Protein AF-A0A3B3D7C4-F1 (afdb_monomer_lite)

pLDDT: mean 83.82, std 11.43, range [58.72, 96.81]

Structure (mmCIF, N/CA/C/O backbone):
data_AF-A0A3B3D7C4-F1
#
_entry.id   AF-A0A3B3D7C4-F1
#
loop_
_atom_site.group_PDB
_atom_site.id
_atom_site.type_symbol
_atom_site.label_atom_id
_atom_site.label_alt_id
_atom_site.label_comp_id
_atom_site.label_asym_id
_atom_site.label_entity_id
_atom_site.label_seq_id
_atom_site.pdbx_PDB_ins_code
_atom_site.Cartn_x
_atom_site.Cartn_y
_atom_site.Cartn_z
_atom_site.occupancy
_atom_site.B_iso_or_equiv
_atom_site.auth_seq_id
_atom_site.auth_comp_id
_atom_site.auth_asym_id
_atom_site.auth_atom_id
_atom_site.pdbx_PDB_model_num
ATOM 1 N N . MET A 1 1 ? 7.094 -16.610 -13.649 1.00 73.62 1 MET A N 1
ATOM 2 C CA . MET A 1 1 ? 6.805 -15.185 -13.906 1.00 73.62 1 MET A CA 1
ATOM 3 C C 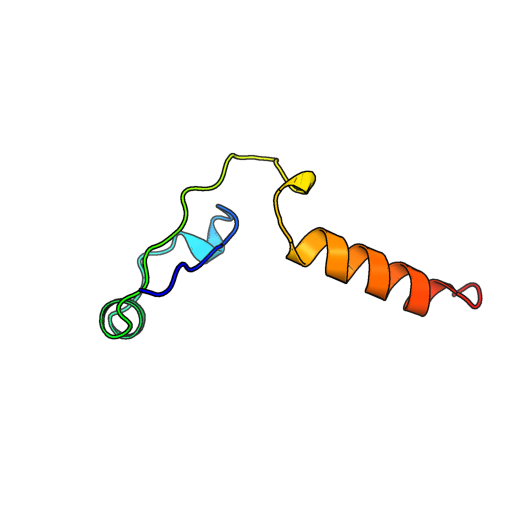. MET A 1 1 ? 6.280 -14.572 -12.619 1.00 73.62 1 MET A C 1
ATOM 5 O O . MET A 1 1 ? 5.387 -15.167 -12.028 1.00 73.62 1 MET A O 1
ATOM 9 N N . ARG A 1 2 ? 6.868 -13.474 -12.136 1.00 84.75 2 ARG A N 1
ATOM 10 C CA . ARG A 1 2 ? 6.433 -12.787 -10.909 1.00 84.75 2 ARG A CA 1
ATOM 11 C C . ARG A 1 2 ? 6.036 -11.363 -11.276 1.00 84.75 2 ARG A C 1
ATOM 13 O O . ARG A 1 2 ? 6.809 -10.680 -11.940 1.00 84.75 2 ARG A O 1
ATOM 20 N N . VAL A 1 3 ? 4.840 -10.955 -10.870 1.00 87.69 3 VAL A N 1
ATOM 21 C CA . VAL A 1 3 ? 4.330 -9.599 -11.084 1.00 87.69 3 VAL A CA 1
ATOM 22 C C . VAL A 1 3 ? 4.464 -8.833 -9.777 1.00 87.69 3 VAL A C 1
ATOM 24 O O . VAL A 1 3 ? 4.058 -9.332 -8.727 1.00 87.69 3 VAL A O 1
ATOM 27 N N . PHE A 1 4 ? 5.057 -7.649 -9.839 1.00 86.88 4 PHE A N 1
ATOM 28 C CA . PHE A 1 4 ? 5.203 -6.748 -8.709 1.00 86.88 4 PHE A CA 1
ATOM 29 C C . PHE A 1 4 ? 4.255 -5.564 -8.885 1.00 86.88 4 PHE A C 1
ATOM 31 O O . PHE A 1 4 ? 4.435 -4.732 -9.774 1.00 86.88 4 PHE A O 1
ATOM 38 N N . GLN A 1 5 ? 3.225 -5.515 -8.042 1.00 89.75 5 GLN A N 1
ATOM 39 C CA . GLN A 1 5 ? 2.308 -4.386 -7.954 1.00 89.75 5 GLN A CA 1
ATOM 40 C C . GLN A 1 5 ? 2.874 -3.352 -6.979 1.00 89.75 5 GLN A C 1
ATOM 42 O O . GLN A 1 5 ? 3.198 -3.680 -5.838 1.00 89.75 5 GLN A O 1
ATOM 47 N N . ARG A 1 6 ? 2.958 -2.103 -7.432 1.00 86.44 6 ARG A N 1
ATOM 48 C CA . ARG A 1 6 ? 3.284 -0.921 -6.628 1.00 86.44 6 ARG A CA 1
ATOM 49 C C . ARG A 1 6 ? 2.380 0.224 -7.068 1.00 86.44 6 ARG A C 1
ATOM 51 O O . ARG A 1 6 ? 1.952 0.249 -8.220 1.00 86.44 6 ARG A O 1
ATOM 58 N N . ASP A 1 7 ? 2.077 1.145 -6.169 1.00 84.81 7 ASP A N 1
ATOM 59 C CA . ASP A 1 7 ? 1.443 2.399 -6.550 1.00 84.81 7 ASP A CA 1
ATOM 60 C C . ASP A 1 7 ? 2.483 3.332 -7.194 1.00 84.81 7 ASP A C 1
ATOM 62 O O . ASP A 1 7 ? 3.689 3.237 -6.962 1.00 84.81 7 ASP A O 1
ATOM 66 N N . ASN A 1 8 ? 2.028 4.252 -8.042 1.00 84.81 8 ASN A N 1
ATOM 67 C CA . ASN A 1 8 ? 2.913 5.165 -8.772 1.00 84.81 8 ASN A CA 1
ATOM 68 C C . ASN A 1 8 ? 3.411 6.337 -7.904 1.00 84.81 8 ASN A C 1
ATOM 70 O O . ASN A 1 8 ? 3.639 7.436 -8.418 1.00 84.81 8 ASN A O 1
ATOM 74 N N . ALA A 1 9 ? 3.570 6.144 -6.592 1.00 85.56 9 ALA A N 1
ATOM 75 C CA . ALA A 1 9 ? 4.112 7.181 -5.725 1.00 85.56 9 ALA A CA 1
ATOM 76 C C . ALA A 1 9 ? 5.556 7.517 -6.137 1.00 85.56 9 ALA A C 1
ATOM 78 O O . ALA A 1 9 ? 6.339 6.641 -6.507 1.00 85.56 9 ALA A O 1
ATOM 79 N N . ALA A 1 10 ? 5.934 8.796 -6.059 1.00 84.50 10 ALA A N 1
ATOM 80 C CA . ALA A 1 10 ? 7.234 9.271 -6.545 1.00 84.50 10 ALA A CA 1
ATOM 81 C C . ALA A 1 10 ? 8.427 8.528 -5.910 1.00 84.50 10 ALA A C 1
ATOM 83 O O . ALA A 1 10 ? 9.397 8.219 -6.600 1.00 84.50 10 ALA A O 1
ATOM 84 N N . ALA A 1 11 ? 8.322 8.160 -4.627 1.00 82.69 11 ALA A N 1
ATOM 85 C CA . ALA A 1 11 ? 9.336 7.379 -3.915 1.00 82.69 11 ALA A CA 1
ATOM 86 C C . ALA A 1 11 ? 9.578 5.985 -4.528 1.00 82.69 11 ALA A C 1
ATOM 88 O O . ALA A 1 11 ? 10.675 5.445 -4.414 1.00 82.69 11 ALA A O 1
ATOM 89 N N . HIS A 1 12 ? 8.580 5.416 -5.207 1.00 77.25 12 HIS A N 1
ATOM 90 C CA . HIS A 1 12 ? 8.668 4.122 -5.887 1.00 77.25 12 HIS A CA 1
ATOM 91 C C . HIS A 1 12 ? 9.092 4.247 -7.358 1.00 77.25 12 HIS A C 1
ATOM 93 O O . HIS A 1 12 ? 9.435 3.243 -7.981 1.00 77.25 12 HIS A O 1
ATOM 99 N N . ASN A 1 13 ? 9.118 5.468 -7.903 1.00 72.00 13 ASN A N 1
ATOM 100 C CA . ASN A 1 13 ? 9.490 5.767 -9.288 1.00 72.00 13 ASN A CA 1
ATOM 101 C C . ASN A 1 13 ? 10.920 6.304 -9.454 1.00 72.00 13 ASN A C 1
ATOM 103 O O . ASN A 1 13 ? 11.355 6.533 -10.582 1.00 72.00 13 ASN A O 1
ATOM 107 N N . ILE A 1 14 ? 11.675 6.467 -8.364 1.00 68.75 14 ILE A N 1
ATOM 108 C CA . ILE A 1 14 ? 13.121 6.697 -8.447 1.00 68.75 14 ILE A CA 1
ATOM 109 C C . ILE A 1 14 ? 13.766 5.490 -9.134 1.00 68.75 14 ILE A C 1
ATOM 111 O O . ILE A 1 14 ? 13.409 4.345 -8.848 1.00 68.75 14 ILE A O 1
ATOM 115 N N . HIS A 1 15 ? 14.691 5.763 -10.062 1.00 63.97 15 HIS A N 1
ATOM 116 C CA . HIS A 1 15 ? 15.395 4.742 -10.831 1.00 63.97 15 HIS A CA 1
ATOM 117 C C . HIS A 1 15 ? 15.903 3.637 -9.908 1.00 63.97 15 HIS A C 1
ATOM 119 O O . HIS A 1 15 ? 16.759 3.849 -9.051 1.00 63.97 15 HIS A O 1
ATOM 125 N N . LEU A 1 16 ? 15.312 2.462 -10.098 1.00 62.59 16 LEU A N 1
ATOM 126 C CA . LEU A 1 16 ? 15.631 1.250 -9.378 1.00 62.59 16 LEU A CA 1
ATOM 127 C C . LEU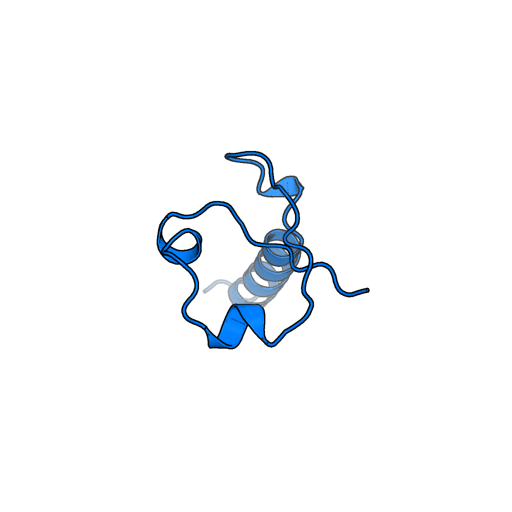 A 1 16 ? 17.128 0.969 -9.546 1.00 62.59 16 LEU A C 1
ATOM 129 O O . LEU A 1 16 ? 17.616 0.799 -10.664 1.00 62.59 16 LEU A O 1
ATOM 133 N N . THR A 1 17 ? 17.863 0.971 -8.437 1.00 59.16 17 THR A N 1
ATOM 134 C CA . THR A 1 17 ? 19.269 0.566 -8.415 1.00 59.16 17 THR A CA 1
ATOM 135 C C . THR A 1 17 ? 19.381 -0.923 -8.763 1.00 59.16 17 THR A C 1
ATOM 137 O O . THR A 1 17 ? 18.407 -1.671 -8.655 1.00 59.16 17 THR A O 1
ATOM 140 N N . GLY A 1 18 ? 20.559 -1.352 -9.229 1.00 58.72 18 GLY A N 1
ATOM 141 C CA . GLY A 1 18 ? 20.782 -2.635 -9.918 1.00 58.72 18 GLY A CA 1
ATOM 142 C C . GLY A 1 18 ? 20.216 -3.903 -9.257 1.00 58.72 18 GLY A C 1
ATOM 143 O O . GLY A 1 18 ? 19.921 -4.858 -9.967 1.00 58.72 18 GLY A O 1
ATOM 144 N N . SER A 1 19 ? 19.947 -3.907 -7.947 1.00 62.91 19 SER A N 1
ATOM 145 C CA . SER A 1 19 ? 19.334 -5.043 -7.240 1.00 62.91 19 SER A CA 1
ATOM 146 C C . SER A 1 19 ? 17.917 -5.389 -7.713 1.00 62.91 19 SER A C 1
ATOM 148 O O . SER A 1 19 ? 17.513 -6.546 -7.655 1.00 62.91 19 SER A O 1
ATOM 150 N N . PHE A 1 20 ? 17.151 -4.419 -8.216 1.00 64.62 20 PHE A N 1
ATOM 151 C CA . PHE A 1 20 ? 15.806 -4.674 -8.748 1.00 64.62 20 PHE A CA 1
ATOM 152 C C . PHE A 1 20 ? 15.824 -5.294 -10.150 1.00 64.62 20 PHE A C 1
ATOM 154 O O . PHE A 1 20 ? 14.846 -5.926 -10.534 1.00 64.62 20 PHE A O 1
ATOM 161 N N . GLN A 1 21 ? 16.916 -5.128 -10.903 1.00 63.12 21 GLN A N 1
ATOM 162 C CA . GLN A 1 21 ? 17.085 -5.742 -12.226 1.00 63.12 21 GLN A CA 1
ATOM 163 C C . GLN A 1 21 ? 17.491 -7.219 -12.123 1.00 63.12 21 GLN A C 1
ATOM 165 O O . GLN A 1 21 ? 17.165 -8.009 -13.005 1.00 63.12 21 GLN A O 1
ATOM 170 N N . GLU A 1 22 ? 18.158 -7.610 -11.032 1.00 67.06 22 GLU A N 1
ATOM 171 C CA . GLU A 1 22 ? 18.535 -9.004 -10.755 1.00 67.06 22 GLU A CA 1
ATOM 172 C C . GLU A 1 22 ? 17.319 -9.890 -10.443 1.00 67.06 22 GLU A C 1
ATOM 174 O O . GLU A 1 22 ? 17.345 -11.107 -10.649 1.00 67.06 22 GLU A O 1
ATOM 179 N N . VAL A 1 23 ? 16.218 -9.287 -9.983 1.00 73.94 23 VAL A N 1
ATOM 180 C CA . VAL A 1 23 ? 14.959 -9.992 -9.755 1.00 73.94 23 VAL A CA 1
ATOM 181 C C . VAL A 1 23 ? 14.105 -9.852 -11.011 1.00 73.94 23 VAL A C 1
ATOM 183 O O . VAL A 1 23 ? 13.640 -8.767 -11.333 1.00 73.94 23 VAL A O 1
ATOM 186 N N . ASN A 1 24 ? 13.877 -10.959 -11.722 1.00 78.94 24 ASN A N 1
ATOM 187 C CA . ASN A 1 24 ? 13.036 -11.026 -12.926 1.00 78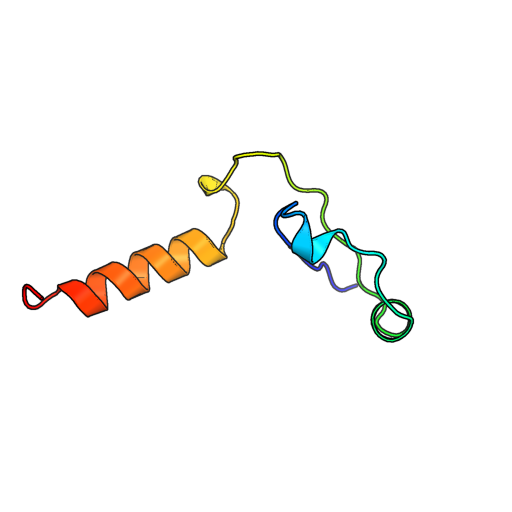.94 24 ASN A CA 1
ATOM 188 C C . ASN A 1 24 ? 11.544 -10.763 -12.599 1.00 78.94 24 ASN A C 1
ATOM 190 O O . ASN A 1 24 ? 10.716 -11.684 -12.562 1.00 78.94 24 ASN A O 1
ATOM 194 N N . LEU A 1 25 ? 11.233 -9.508 -12.272 1.00 84.44 25 LEU A N 1
ATOM 195 C CA . LEU A 1 25 ? 9.923 -8.993 -11.900 1.00 84.44 25 LEU A CA 1
ATOM 196 C C . LEU A 1 25 ? 9.333 -8.204 -13.063 1.00 84.44 25 LEU A C 1
ATOM 198 O O . LEU A 1 25 ? 9.979 -7.334 -13.640 1.00 84.44 25 LEU A O 1
ATOM 202 N N . ILE A 1 26 ? 8.065 -8.467 -13.347 1.00 87.19 26 ILE A N 1
ATOM 203 C CA . ILE A 1 26 ? 7.258 -7.622 -14.219 1.00 87.19 26 ILE A CA 1
ATOM 204 C C . ILE A 1 26 ? 6.573 -6.595 -13.327 1.00 87.19 26 ILE A C 1
ATOM 206 O O . ILE A 1 26 ? 5.812 -6.970 -12.436 1.00 87.19 26 ILE A O 1
ATOM 210 N N . ILE A 1 27 ? 6.849 -5.312 -13.540 1.00 85.81 27 ILE A N 1
ATOM 211 C CA . ILE A 1 27 ? 6.144 -4.239 -12.835 1.00 85.81 27 ILE A CA 1
ATOM 212 C C . ILE A 1 27 ? 4.749 -4.116 -13.449 1.00 85.81 27 ILE A C 1
ATOM 214 O O . ILE A 1 27 ? 4.616 -4.040 -14.668 1.00 85.81 27 ILE A O 1
ATOM 218 N N . LEU A 1 28 ? 3.716 -4.142 -12.609 1.00 88.44 28 LEU A N 1
ATOM 219 C CA . LEU A 1 28 ? 2.344 -3.906 -13.047 1.00 88.44 28 LEU A CA 1
ATOM 220 C C . LEU A 1 28 ? 2.113 -2.403 -13.213 1.00 88.44 28 LEU A C 1
ATOM 222 O O . LEU A 1 28 ? 2.253 -1.659 -12.242 1.00 88.44 28 LEU A O 1
ATOM 226 N N . ASP A 1 29 ? 1.707 -1.976 -14.408 1.00 86.81 29 ASP A N 1
ATOM 227 C CA . ASP A 1 29 ? 1.232 -0.610 -14.622 1.00 86.81 29 ASP A CA 1
ATOM 228 C C . ASP A 1 29 ? -0.069 -0.392 -13.849 1.00 86.81 29 ASP A C 1
ATOM 230 O O . ASP A 1 29 ? -1.042 -1.137 -13.997 1.00 86.81 29 ASP A O 1
ATOM 234 N N . PHE A 1 30 ? -0.076 0.632 -13.001 1.00 87.19 30 PHE A N 1
ATOM 235 C CA . PHE A 1 30 ? -1.175 0.901 -12.086 1.00 87.19 30 PHE A CA 1
ATOM 236 C C . PHE A 1 30 ? -1.809 2.270 -12.376 1.00 87.19 30 PHE A C 1
ATOM 238 O O . PHE A 1 30 ? -1.079 3.245 -12.574 1.00 87.19 30 PHE A O 1
ATOM 245 N N . PRO A 1 31 ? -3.146 2.395 -12.415 1.00 90.38 31 PRO A N 1
ATOM 246 C CA . PRO A 1 31 ? -3.794 3.680 -12.657 1.00 90.38 31 PRO A CA 1
ATOM 247 C C . PRO A 1 31 ? -3.617 4.643 -11.473 1.00 90.38 31 PRO A C 1
ATOM 249 O O . PRO A 1 31 ? -3.618 4.253 -10.304 1.00 90.38 31 PRO A O 1
ATOM 252 N N . ALA A 1 32 ? -3.463 5.934 -11.780 1.00 89.00 32 ALA A N 1
ATOM 253 C CA . ALA A 1 32 ? -3.346 6.973 -10.762 1.00 89.00 32 ALA A CA 1
ATOM 254 C C . ALA A 1 32 ? -4.625 7.059 -9.909 1.00 89.00 32 ALA A C 1
ATOM 256 O O . ALA A 1 32 ? -5.730 6.837 -10.403 1.00 89.00 32 ALA A O 1
ATOM 257 N N . SER A 1 33 ? -4.468 7.393 -8.624 1.00 89.00 33 SER A N 1
ATOM 258 C CA . SER A 1 33 ? -5.581 7.622 -7.687 1.00 89.00 33 SER A CA 1
ATOM 259 C C . SER A 1 33 ? -6.616 6.490 -7.620 1.00 89.00 33 SER A C 1
ATOM 261 O O . SER A 1 33 ? -7.796 6.755 -7.414 1.00 89.00 33 SER A O 1
ATOM 263 N N . SER A 1 34 ? -6.180 5.235 -7.776 1.00 91.75 34 SER A N 1
ATOM 264 C CA . SER A 1 34 ? -7.052 4.047 -7.761 1.00 91.75 34 SER A CA 1
ATOM 265 C C . SER A 1 34 ? -6.776 3.144 -6.545 1.00 91.75 34 SER A C 1
ATOM 267 O O . SER A 1 34 ? -6.275 2.025 -6.697 1.00 91.75 34 SER A O 1
ATOM 269 N N . PRO A 1 35 ? -7.023 3.618 -5.306 1.00 88.88 35 PRO A N 1
ATOM 270 C CA . PRO A 1 35 ? -6.763 2.839 -4.093 1.00 88.88 35 PRO A CA 1
ATOM 271 C C . PRO A 1 35 ? -7.642 1.584 -3.995 1.00 88.88 35 PRO A C 1
ATOM 273 O O . PRO A 1 35 ? -7.255 0.604 -3.367 1.00 88.88 35 PRO A O 1
ATOM 276 N N . ASP A 1 36 ? -8.803 1.584 -4.645 1.00 90.94 36 ASP A N 1
ATOM 277 C CA . ASP A 1 36 ? -9.726 0.453 -4.743 1.00 90.94 36 ASP A CA 1
ATOM 278 C C . ASP A 1 36 ? -9.116 -0.762 -5.460 1.00 90.94 36 ASP A C 1
ATOM 280 O O . ASP A 1 36 ? -9.432 -1.904 -5.121 1.00 90.94 36 ASP A O 1
ATOM 284 N N . LEU A 1 37 ? -8.193 -0.524 -6.395 1.00 90.19 37 LEU A N 1
ATOM 285 C CA . LEU A 1 37 ? -7.464 -1.571 -7.112 1.00 90.19 37 LEU A CA 1
ATOM 286 C C . LEU A 1 37 ? -6.196 -2.032 -6.369 1.00 90.19 37 LEU A C 1
ATOM 288 O O . LEU A 1 37 ? -5.539 -2.991 -6.787 1.00 90.19 37 LEU A O 1
ATOM 292 N N . ASN A 1 38 ? -5.818 -1.359 -5.275 1.00 91.12 38 ASN A N 1
ATOM 293 C CA . ASN A 1 38 ? -4.618 -1.684 -4.518 1.00 91.12 38 ASN A CA 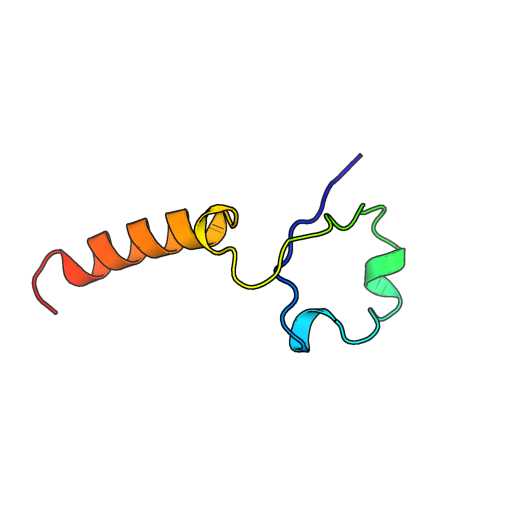1
ATOM 294 C C . ASN A 1 38 ? -4.953 -2.640 -3.369 1.00 91.12 38 ASN A C 1
ATOM 296 O O . ASN A 1 38 ? -5.591 -2.274 -2.384 1.00 91.12 38 ASN A O 1
ATOM 300 N N . SER A 1 39 ? -4.491 -3.886 -3.473 1.00 91.38 39 SER A N 1
ATOM 301 C CA . SER A 1 39 ? -4.801 -4.921 -2.481 1.00 91.38 39 SER A CA 1
ATOM 302 C C . SER A 1 39 ? -4.329 -4.561 -1.064 1.00 91.38 39 SER A C 1
ATOM 304 O O . SER A 1 39 ? -4.992 -4.946 -0.096 1.00 91.38 39 SER A O 1
ATOM 306 N N . ILE A 1 40 ? -3.261 -3.762 -0.920 1.00 92.81 40 ILE A N 1
ATOM 307 C CA . ILE A 1 40 ? -2.771 -3.316 0.394 1.00 92.81 40 ILE A CA 1
ATOM 308 C C . ILE A 1 40 ? -3.778 -2.412 1.115 1.00 92.81 40 ILE A C 1
ATOM 310 O O . ILE A 1 40 ? -3.875 -2.470 2.338 1.00 92.81 40 ILE A O 1
ATOM 314 N N . GLU A 1 41 ? -4.592 -1.641 0.390 1.00 94.38 41 GLU A N 1
ATOM 315 C CA . GLU A 1 41 ? -5.606 -0.761 0.985 1.00 94.38 41 GLU A CA 1
ATOM 316 C C . GLU A 1 41 ? -6.715 -1.566 1.668 1.00 94.38 41 GLU A C 1
ATOM 318 O O . GLU A 1 41 ? -7.215 -1.189 2.733 1.00 94.38 41 GLU A O 1
ATOM 323 N N . ASN A 1 42 ? -7.054 -2.734 1.116 1.00 93.25 42 ASN A N 1
ATOM 324 C CA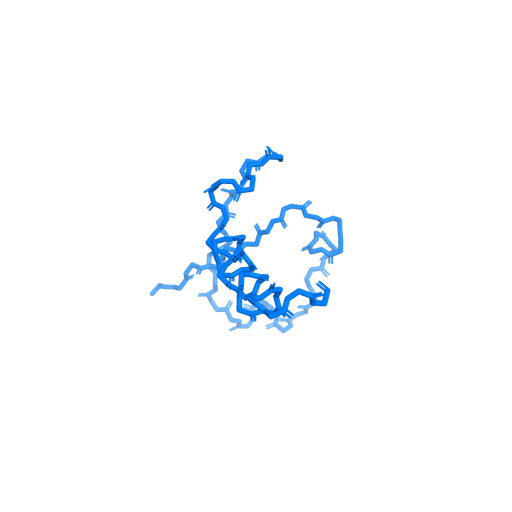 . ASN A 1 42 ? -7.992 -3.658 1.750 1.00 93.25 42 ASN A CA 1
ATOM 325 C C . ASN A 1 42 ? -7.421 -4.238 3.051 1.00 93.25 42 ASN A C 1
ATOM 327 O O . ASN A 1 42 ? -8.143 -4.340 4.048 1.00 93.25 42 ASN A O 1
ATOM 331 N N . ILE A 1 43 ? -6.125 -4.560 3.072 1.00 95.88 43 ILE A N 1
ATOM 332 C CA . ILE A 1 43 ? -5.434 -5.030 4.280 1.00 95.88 43 ILE A CA 1
ATOM 333 C C . ILE A 1 43 ? -5.382 -3.908 5.321 1.00 95.88 43 ILE A C 1
ATOM 335 O O . ILE A 1 43 ? -5.771 -4.124 6.469 1.00 95.88 43 ILE A O 1
ATOM 339 N N . TRP A 1 44 ? -5.005 -2.688 4.931 1.00 96.06 44 TRP A N 1
ATOM 340 C CA . TRP A 1 44 ? -5.013 -1.532 5.829 1.00 96.06 44 TRP A CA 1
ATOM 341 C C . TRP A 1 44 ? -6.398 -1.237 6.387 1.00 96.06 44 TRP A C 1
ATOM 343 O O . TRP A 1 44 ? -6.535 -0.899 7.563 1.00 96.06 44 TRP A O 1
ATOM 353 N N . ARG A 1 45 ? -7.450 -1.384 5.579 1.00 95.06 45 ARG A N 1
ATOM 354 C CA . ARG A 1 45 ? -8.833 -1.264 6.049 1.00 95.06 45 ARG A CA 1
ATOM 355 C C . ARG A 1 45 ? -9.152 -2.294 7.130 1.00 95.06 45 ARG A C 1
ATOM 357 O O . ARG A 1 45 ? -9.815 -1.939 8.104 1.00 95.06 45 ARG A O 1
ATOM 364 N N . TRP A 1 46 ? -8.703 -3.536 6.969 1.00 96.56 46 TRP A N 1
ATOM 365 C CA . TRP A 1 46 ? -8.872 -4.572 7.987 1.00 96.56 46 TRP A CA 1
ATOM 366 C C . TRP A 1 46 ? -8.086 -4.242 9.263 1.00 96.56 46 TRP A C 1
ATOM 368 O O . TRP A 1 46 ? -8.678 -4.211 10.339 1.00 96.56 46 TRP A O 1
ATOM 378 N N . ILE A 1 47 ? -6.809 -3.867 9.142 1.00 96.81 47 ILE A N 1
ATOM 379 C CA . ILE A 1 47 ? -5.965 -3.482 10.285 1.00 96.81 47 ILE A CA 1
ATOM 380 C C . ILE A 1 47 ? -6.588 -2.315 11.058 1.00 96.81 47 ILE A C 1
ATOM 382 O O . ILE A 1 47 ? -6.719 -2.391 12.275 1.00 96.81 47 ILE A O 1
ATOM 386 N N . LYS A 1 48 ? -7.036 -1.257 10.368 1.00 96.06 48 LYS A N 1
ATOM 387 C CA . LYS A 1 48 ? -7.699 -0.108 11.008 1.00 96.06 48 LYS A CA 1
ATOM 388 C C . LYS A 1 48 ? -8.921 -0.536 11.818 1.00 96.06 48 LYS A C 1
ATOM 390 O O . LYS A 1 48 ? -9.114 -0.048 12.923 1.00 96.06 48 LYS A O 1
ATOM 395 N N . ARG A 1 49 ? -9.738 -1.456 11.295 1.00 96.06 49 ARG A N 1
ATOM 396 C CA . ARG A 1 49 ? -10.906 -1.971 12.026 1.00 96.06 49 ARG A CA 1
ATOM 397 C C . ARG A 1 49 ? -10.507 -2.693 13.305 1.00 96.06 49 ARG A C 1
ATOM 399 O O . ARG A 1 49 ? -11.176 -2.501 14.309 1.00 96.06 49 ARG A O 1
ATOM 406 N N . GLU A 1 50 ? -9.438 -3.484 13.275 1.00 96.31 50 GLU A N 1
ATOM 407 C CA . GLU A 1 50 ? -8.954 -4.171 14.476 1.00 96.31 50 GLU A CA 1
ATOM 408 C C . GLU A 1 50 ? -8.334 -3.196 15.486 1.00 96.31 50 GLU A C 1
ATOM 410 O O . GLU A 1 50 ? -8.621 -3.299 16.676 1.00 96.31 50 GLU A O 1
ATOM 415 N N . VAL A 1 51 ? -7.560 -2.204 15.029 1.00 96.25 51 VAL A N 1
ATOM 416 C CA . VAL A 1 51 ? -6.964 -1.169 15.896 1.00 96.25 51 VAL A CA 1
ATOM 417 C C . VAL A 1 51 ? -8.042 -0.348 16.609 1.00 96.25 51 VAL A C 1
ATOM 419 O O . VAL A 1 51 ? -7.961 -0.135 17.816 1.00 96.25 51 VAL A O 1
ATOM 422 N N . TYR A 1 52 ? -9.081 0.069 15.885 1.00 95.75 52 TYR A N 1
ATOM 423 C CA . TYR A 1 52 ? -10.142 0.935 16.411 1.00 95.75 52 TYR A CA 1
ATOM 424 C C . TYR A 1 52 ? -11.332 0.178 17.014 1.00 95.75 52 TYR A C 1
ATOM 426 O O . TYR A 1 52 ? -12.309 0.789 17.449 1.00 95.75 52 TYR A O 1
ATOM 434 N N . LYS A 1 53 ? -11.265 -1.156 17.085 1.00 93.31 53 LYS A N 1
ATOM 435 C CA . LYS A 1 53 ? -12.360 -2.017 17.558 1.00 93.31 53 LYS A CA 1
ATOM 436 C C . LYS A 1 53 ? -12.847 -1.680 18.970 1.00 93.31 53 LYS A C 1
ATOM 438 O O . LYS A 1 53 ? 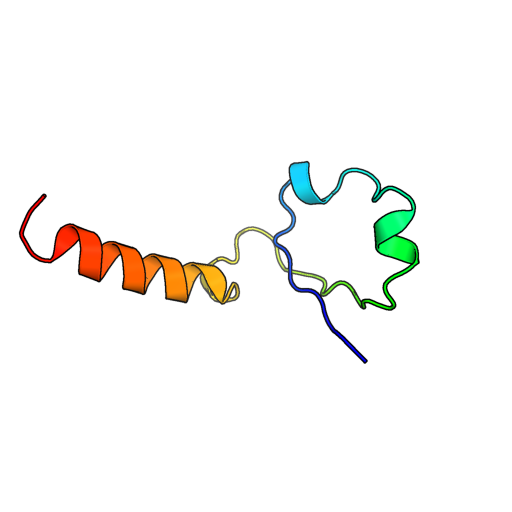-14.024 -1.861 19.260 1.00 93.31 53 LYS A O 1
ATOM 443 N N . ASN A 1 54 ? -11.948 -1.185 19.823 1.00 89.81 54 ASN A N 1
ATOM 444 C CA . ASN A 1 54 ? -12.216 -0.872 21.229 1.00 89.81 54 ASN A CA 1
ATOM 445 C C . ASN A 1 54 ? -12.248 0.641 21.529 1.00 89.81 54 ASN A C 1
ATOM 447 O O . ASN A 1 54 ? -12.148 1.023 22.692 1.00 89.81 54 ASN A O 1
ATOM 451 N N . GLY A 1 55 ? -12.398 1.498 20.512 1.00 70.50 55 GLY A N 1
ATOM 452 C CA . GLY A 1 55 ? -12.642 2.934 20.709 1.00 70.50 55 GLY A CA 1
ATOM 453 C C . GLY A 1 55 ? -11.429 3.777 21.120 1.00 70.50 55 GLY A C 1
ATOM 454 O O . GLY A 1 55 ? -11.612 4.791 21.790 1.00 70.50 55 GLY A O 1
ATOM 455 N N . LEU A 1 56 ? -10.215 3.366 20.735 1.00 61.94 56 LEU A N 1
ATOM 456 C CA . LEU A 1 56 ? -9.086 4.302 20.631 1.00 61.94 56 LEU A CA 1
ATOM 457 C C . LEU A 1 56 ? -9.259 5.242 19.432 1.00 61.94 56 LEU A C 1
ATOM 459 O O . LEU A 1 56 ? -9.975 4.849 18.486 1.00 61.94 56 LEU A O 1
#

InterPro domains:
  IPR036397 Ribonuclease H superfamily [G3DSA:3.30.420.10] (1-56)
  IPR038717 Tc1-like transposase, DDE domain [PF13358] (7-53)

Secondary structure (DSSP, 8-state):
-EEEE----HHHHS---THHHHS-EEEEP--TT-GGG-HHHHHHHHHHHHHTTT--

Radius of gyration: 15.21 Å; chains: 1; bounding box: 33×24×36 Å

Organism: Oryzias melastigma (NCBI:txid30732)

Sequence (56 aa):
MRVFQRDNAAAHNIHLTGSFQEVNLIILDFPASSPDLNSIENIWRWIKREVYKNGL

Foldseek 3Di:
DAEDEDAPPVVVVPPDPPVVVVDPYHYDDDDPPCVVPPPVSVVVVVVVCVVCVPPD